Protein AF-A0A967TBK9-F1 (afdb_monomer)

Radius of gyration: 14.57 Å; Cα contacts (8 Å, |Δi|>4): 60; chains: 1; bounding box: 33×15×42 Å

Foldseek 3Di:
DQQVVLLVQLVVCLVVLLVVCVVVVNNVVCVRSVVSSVVSSVVSSVLSNVLVVQCVVVVDPVRSVVVVVVVVVVVVVVVVVVVVD

Sequence (85 aa):
AVVGSSVVFGLWHIRPAIGLLSENELADNLTAAIPAVTALVVLAVGAGILLCLVRIRSRSLLAPIVVHAFVNVLATLAAYAVQAS

pLDDT: mean 95.04, std 4.42, range [70.88, 98.62]

Mean predicted aligned error: 3.0 Å

Structure (mmCIF, N/CA/C/O backbone):
data_AF-A0A967TBK9-F1
#
_entry.id   AF-A0A967TBK9-F1
#
loop_
_atom_site.group_PDB
_atom_site.id
_atom_site.type_symbol
_atom_site.label_atom_id
_atom_site.label_alt_id
_atom_site.label_comp_id
_atom_site.label_asym_id
_atom_site.label_entity_id
_atom_site.label_seq_id
_atom_site.pdbx_PDB_ins_code
_atom_site.Cartn_x
_atom_site.Cartn_y
_atom_site.Cartn_z
_atom_site.occupancy
_atom_site.B_iso_or_equiv
_atom_site.auth_seq_id
_atom_site.auth_comp_id
_atom_site.auth_asym_id
_atom_site.auth_atom_id
_atom_site.pdbx_PDB_model_num
ATOM 1 N N . ALA A 1 1 ? 2.095 2.180 17.969 1.00 90.88 1 ALA A N 1
ATOM 2 C CA . ALA A 1 1 ? 1.359 1.126 17.236 1.00 90.88 1 ALA A CA 1
ATOM 3 C C . ALA A 1 1 ? 1.103 1.525 15.782 1.00 90.88 1 ALA A C 1
ATOM 5 O O . ALA A 1 1 ? 1.774 0.961 14.937 1.00 90.88 1 ALA A O 1
ATOM 6 N N . VAL A 1 2 ? 0.250 2.525 15.494 1.00 97.31 2 VAL A N 1
ATOM 7 C CA . VAL A 1 2 ? -0.145 2.920 14.117 1.00 97.31 2 VAL A CA 1
ATOM 8 C C . VAL A 1 2 ? 1.036 3.125 13.165 1.00 97.31 2 VAL A C 1
ATOM 10 O O . VAL A 1 2 ? 1.084 2.491 12.118 1.00 97.31 2 VAL A O 1
ATOM 13 N N . VAL A 1 3 ? 2.004 3.973 13.529 1.00 97.62 3 VAL A N 1
ATOM 14 C CA . VAL A 1 3 ? 3.169 4.246 12.667 1.00 97.62 3 VAL A CA 1
ATOM 15 C C . VAL A 1 3 ? 3.992 2.975 12.447 1.00 97.62 3 VAL A C 1
ATOM 17 O O . VAL A 1 3 ? 4.239 2.604 11.309 1.00 97.62 3 VAL A O 1
ATOM 20 N N . GLY A 1 4 ? 4.340 2.260 13.522 1.00 98.31 4 GLY A N 1
ATOM 21 C CA . GLY A 1 4 ? 5.139 1.033 13.435 1.00 98.31 4 GLY A CA 1
ATOM 22 C C . GLY A 1 4 ? 4.491 -0.056 12.575 1.00 98.31 4 GLY A C 1
ATOM 23 O O . GLY A 1 4 ? 5.145 -0.598 11.690 1.00 98.31 4 GLY A O 1
ATOM 24 N N . SER A 1 5 ? 3.196 -0.335 12.765 1.00 97.38 5 SER A N 1
ATOM 25 C CA . SER A 1 5 ? 2.480 -1.318 11.941 1.00 97.38 5 SER A CA 1
ATOM 26 C C . SER A 1 5 ? 2.370 -0.879 10.483 1.00 97.38 5 SER A C 1
ATOM 28 O O . SER A 1 5 ? 2.452 -1.717 9.592 1.00 97.38 5 SER A O 1
ATOM 30 N N . SER A 1 6 ? 2.225 0.424 10.229 1.00 98.25 6 SER A N 1
ATOM 31 C C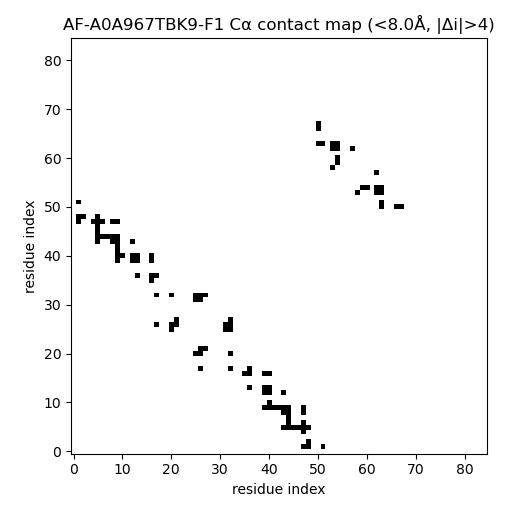A . SER A 1 6 ? 2.145 0.964 8.868 1.00 98.25 6 SER A CA 1
ATOM 32 C C . SER A 1 6 ? 3.490 0.911 8.146 1.00 98.25 6 SER A C 1
ATOM 34 O O . SER A 1 6 ? 3.522 0.608 6.961 1.00 98.25 6 SER A O 1
ATOM 36 N N . VAL A 1 7 ? 4.603 1.134 8.854 1.00 98.56 7 VAL A N 1
ATOM 37 C CA . VAL A 1 7 ? 5.957 0.956 8.304 1.00 98.56 7 VAL A CA 1
ATOM 38 C C . VAL A 1 7 ? 6.192 -0.503 7.928 1.00 98.56 7 VAL A C 1
ATOM 40 O O . VAL A 1 7 ? 6.594 -0.777 6.803 1.00 98.56 7 VAL A O 1
ATOM 43 N N . VAL A 1 8 ? 5.879 -1.449 8.821 1.00 98.44 8 VAL A N 1
ATOM 44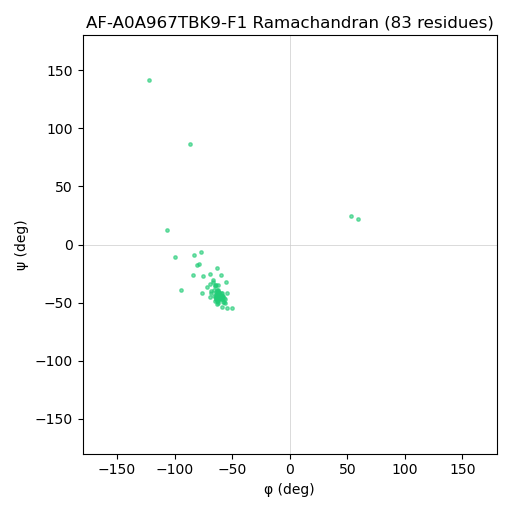 C CA . VAL A 1 8 ? 6.000 -2.888 8.521 1.00 98.44 8 VAL A CA 1
ATOM 45 C C . VAL A 1 8 ? 5.118 -3.279 7.333 1.00 98.44 8 VAL A C 1
ATOM 47 O O . VAL A 1 8 ? 5.566 -4.007 6.451 1.00 98.44 8 VAL A O 1
ATOM 50 N N . PHE A 1 9 ? 3.893 -2.752 7.266 1.00 97.62 9 PHE A N 1
ATOM 51 C CA . PHE A 1 9 ? 2.995 -2.948 6.129 1.00 97.62 9 PHE A CA 1
ATOM 52 C C . PHE A 1 9 ? 3.578 -2.391 4.822 1.00 97.62 9 PHE A C 1
ATOM 54 O O . PHE A 1 9 ? 3.526 -3.066 3.797 1.00 97.62 9 PHE A O 1
ATOM 61 N N . GLY A 1 10 ? 4.189 -1.205 4.847 1.00 98.06 10 GLY A N 1
ATOM 62 C CA . GLY A 1 10 ? 4.883 -0.645 3.688 1.00 98.06 10 GLY A CA 1
ATOM 63 C C . GLY A 1 10 ? 6.071 -1.496 3.243 1.00 98.06 10 GLY A C 1
ATOM 64 O O . GLY A 1 10 ? 6.188 -1.816 2.067 1.00 98.06 10 GLY A O 1
ATOM 65 N N . LEU A 1 11 ? 6.918 -1.938 4.175 1.00 98.25 11 LEU A N 1
ATOM 66 C CA . LEU A 1 11 ? 8.061 -2.804 3.861 1.00 98.25 11 LEU A CA 1
ATOM 67 C C . LEU A 1 11 ? 7.626 -4.156 3.278 1.00 98.25 11 LEU A C 1
ATOM 69 O O . LEU A 1 11 ? 8.278 -4.676 2.375 1.00 98.25 11 LEU A O 1
ATOM 73 N N . TRP A 1 12 ? 6.495 -4.702 3.733 1.00 97.88 12 TRP A N 1
ATOM 74 C CA . TRP A 1 12 ? 5.914 -5.914 3.151 1.00 97.88 12 TRP A CA 1
ATOM 75 C C . TRP A 1 12 ? 5.567 -5.748 1.658 1.00 97.88 12 TRP A C 1
ATOM 77 O O . TRP A 1 12 ? 5.634 -6.723 0.912 1.00 97.88 12 TRP A O 1
ATOM 87 N N . HIS A 1 13 ? 5.294 -4.521 1.191 1.00 96.88 13 HIS A N 1
ATOM 88 C CA . HIS A 1 13 ? 5.004 -4.228 -0.219 1.00 96.88 13 HIS A CA 1
ATOM 89 C C . HIS A 1 13 ? 6.238 -4.191 -1.131 1.00 96.88 13 HIS A C 1
ATOM 91 O O . HIS A 1 13 ? 6.063 -4.141 -2.346 1.00 96.88 13 HIS A O 1
ATOM 97 N N . ILE A 1 14 ? 7.467 -4.293 -0.608 1.00 97.62 14 ILE A N 1
ATOM 98 C CA . ILE A 1 14 ? 8.679 -4.339 -1.447 1.00 97.62 14 ILE A CA 1
ATOM 99 C C . ILE A 1 14 ? 8.620 -5.518 -2.425 1.00 97.62 14 ILE A C 1
ATOM 101 O O . ILE A 1 14 ? 8.817 -5.339 -3.625 1.00 97.62 14 ILE A O 1
ATOM 105 N N . ARG A 1 15 ? 8.315 -6.726 -1.933 1.00 96.19 15 ARG A N 1
ATOM 106 C CA . ARG A 1 15 ? 8.268 -7.926 -2.782 1.00 96.19 15 ARG A CA 1
ATOM 107 C C . ARG A 1 15 ? 7.149 -7.846 -3.838 1.00 96.19 15 ARG A C 1
ATOM 109 O O . ARG A 1 15 ? 7.460 -8.081 -5.002 1.00 96.19 15 ARG A O 1
ATOM 116 N N . PRO A 1 16 ? 5.894 -7.490 -3.494 1.00 94.69 16 PRO A N 1
ATOM 117 C CA . PRO A 1 16 ? 4.856 -7.206 -4.487 1.00 94.69 16 PRO A CA 1
ATOM 118 C C . PRO A 1 16 ? 5.252 -6.140 -5.517 1.00 94.69 16 PRO A C 1
ATOM 120 O O . PRO A 1 16 ? 5.006 -6.335 -6.702 1.00 94.69 16 PRO A O 1
ATOM 123 N N . ALA A 1 17 ? 5.900 -5.048 -5.096 1.00 94.75 17 ALA A N 1
ATOM 124 C CA . ALA A 1 17 ? 6.330 -3.981 -6.001 1.00 94.75 17 ALA A CA 1
ATOM 125 C C . ALA A 1 17 ? 7.379 -4.468 -7.011 1.00 94.75 17 ALA A C 1
ATOM 127 O O . ALA A 1 17 ? 7.277 -4.164 -8.195 1.00 94.75 17 ALA A O 1
ATOM 128 N N . ILE A 1 18 ? 8.353 -5.269 -6.568 1.00 95.19 18 ILE A N 1
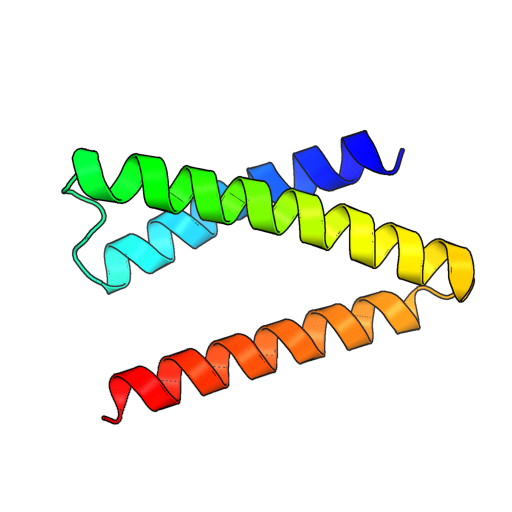ATOM 129 C CA . ILE A 1 18 ? 9.330 -5.897 -7.470 1.00 95.19 18 ILE A CA 1
ATOM 130 C C . ILE A 1 18 ? 8.629 -6.850 -8.446 1.00 95.19 18 ILE A C 1
ATOM 132 O O . ILE A 1 18 ? 8.950 -6.836 -9.632 1.00 95.19 18 ILE A O 1
ATOM 136 N N . GLY A 1 19 ? 7.659 -7.642 -7.975 1.00 93.75 19 GLY A N 1
ATOM 137 C CA . GLY A 1 19 ? 6.852 -8.517 -8.833 1.00 93.75 19 GLY A CA 1
ATOM 138 C C . GLY A 1 19 ? 6.135 -7.742 -9.940 1.00 93.75 19 GLY A C 1
ATOM 139 O O . GLY A 1 19 ? 6.306 -8.062 -11.110 1.00 93.75 19 GLY A O 1
ATOM 140 N N . LEU A 1 20 ? 5.448 -6.653 -9.578 1.00 91.00 20 LEU A N 1
ATOM 141 C CA . LEU A 1 20 ? 4.773 -5.762 -10.526 1.00 91.00 20 LEU A CA 1
ATOM 142 C C . LEU A 1 20 ? 5.743 -5.198 -11.575 1.00 91.00 20 LEU A C 1
ATOM 144 O O . LEU A 1 20 ? 5.446 -5.203 -12.764 1.00 91.00 20 LEU A O 1
ATOM 148 N N . LEU A 1 21 ? 6.916 -4.718 -11.157 1.00 92.94 21 LEU A N 1
ATOM 149 C CA . LEU A 1 21 ? 7.914 -4.194 -12.095 1.00 92.94 21 LEU A CA 1
ATOM 150 C C . LEU A 1 21 ? 8.494 -5.285 -12.997 1.00 92.94 21 LEU A C 1
ATOM 152 O O . LEU A 1 21 ? 8.820 -5.003 -14.145 1.00 92.94 21 LEU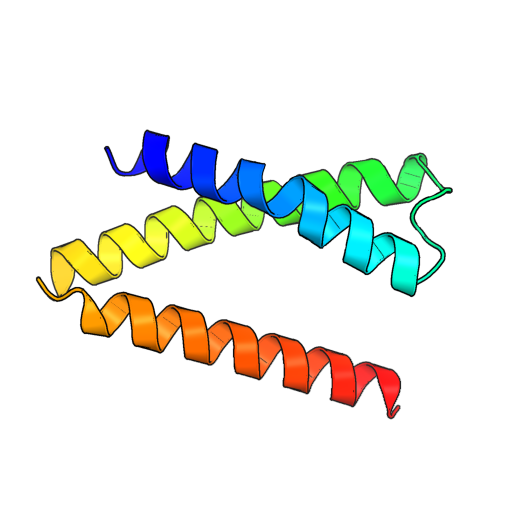 A O 1
ATOM 156 N N . SER A 1 22 ? 8.610 -6.515 -12.497 1.00 92.25 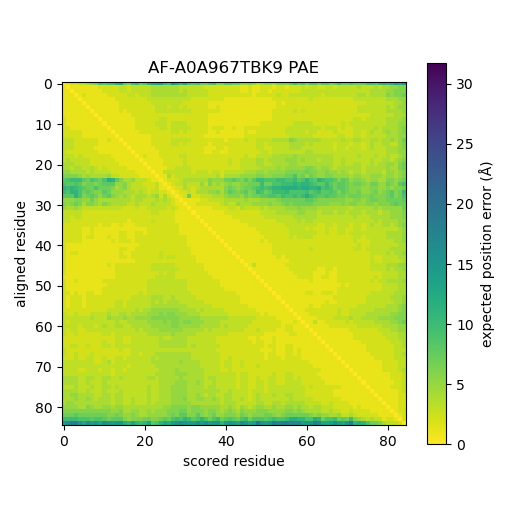22 SER A N 1
ATOM 157 C CA . SER A 1 22 ? 9.099 -7.657 -13.278 1.00 92.25 22 SER A CA 1
ATOM 158 C C . SER A 1 22 ? 8.102 -8.047 -14.369 1.00 92.25 22 SER A C 1
ATOM 160 O O . SER A 1 22 ? 8.505 -8.272 -15.503 1.00 92.25 22 SER A O 1
ATOM 162 N N . GLU A 1 23 ? 6.802 -8.046 -14.057 1.00 90.06 23 GLU A N 1
ATOM 163 C CA . GLU A 1 23 ? 5.723 -8.291 -15.029 1.00 90.06 23 GLU A CA 1
ATOM 164 C C . GLU A 1 23 ? 5.660 -7.231 -16.141 1.00 90.06 23 GLU A C 1
ATOM 166 O O . GLU A 1 23 ? 5.114 -7.496 -17.206 1.00 90.06 23 GLU A O 1
ATOM 171 N N . ASN A 1 24 ? 6.239 -6.048 -15.910 1.00 86.81 24 ASN A N 1
ATOM 172 C CA . ASN A 1 24 ? 6.287 -4.944 -16.869 1.00 86.81 24 ASN A CA 1
ATOM 173 C C . ASN A 1 24 ? 7.687 -4.740 -17.485 1.00 86.81 24 ASN A C 1
ATOM 175 O O . ASN A 1 24 ? 7.932 -3.696 -18.078 1.00 86.81 24 ASN A O 1
ATOM 179 N N . GLU A 1 25 ? 8.617 -5.690 -17.316 1.00 89.00 25 GLU A N 1
ATOM 180 C CA . GLU A 1 25 ? 10.002 -5.619 -17.830 1.00 89.00 25 GLU A CA 1
ATOM 181 C C . GLU A 1 25 ? 10.816 -4.407 -17.314 1.00 89.00 25 GLU A C 1
ATOM 183 O O . GLU A 1 25 ? 11.815 -3.993 -17.900 1.00 89.00 25 GLU A O 1
ATOM 188 N N . LEU A 1 26 ? 10.416 -3.830 -16.176 1.00 87.56 26 LEU A N 1
ATOM 189 C CA . LEU A 1 26 ? 11.045 -2.647 -15.575 1.00 87.56 26 LEU A CA 1
ATOM 190 C C . LEU A 1 26 ? 12.013 -2.979 -14.434 1.00 87.56 26 LEU A C 1
ATOM 192 O O . LEU A 1 26 ? 12.735 -2.092 -13.975 1.00 87.56 26 LEU A O 1
ATOM 196 N N . ALA A 1 27 ? 12.032 -4.225 -13.953 1.00 85.69 27 ALA A N 1
ATOM 197 C CA . ALA A 1 27 ? 12.811 -4.616 -12.777 1.00 85.69 27 ALA A CA 1
ATOM 198 C C . ALA A 1 27 ? 14.334 -4.476 -12.969 1.00 85.69 27 ALA A C 1
ATOM 200 O O . ALA A 1 27 ? 15.025 -4.071 -12.033 1.00 85.69 27 ALA A O 1
ATOM 201 N N . ASP A 1 28 ? 14.842 -4.738 -14.176 1.00 89.56 28 ASP A N 1
ATOM 202 C CA . ASP A 1 28 ? 16.281 -4.688 -14.474 1.00 89.56 28 ASP A CA 1
ATOM 203 C C . ASP A 1 28 ? 16.800 -3.254 -14.685 1.00 89.56 28 ASP A C 1
ATOM 205 O O . ASP A 1 28 ? 18.000 -2.987 -14.574 1.00 89.56 28 ASP A O 1
ATOM 209 N N . ASN A 1 29 ? 15.905 -2.288 -14.925 1.00 91.50 29 ASN A N 1
ATOM 210 C CA . ASN A 1 29 ? 16.269 -0.879 -15.000 1.00 91.50 29 ASN A CA 1
ATOM 211 C C . ASN A 1 29 ? 16.249 -0.243 -13.604 1.00 91.50 29 ASN A C 1
ATOM 213 O O . ASN A 1 29 ? 15.273 0.394 -13.205 1.00 91.50 29 ASN A O 1
ATOM 217 N N . LEU A 1 30 ? 17.365 -0.344 -12.880 1.00 90.75 30 LEU A N 1
ATOM 218 C CA . LEU A 1 30 ? 17.483 0.172 -11.510 1.00 90.75 30 LEU A CA 1
ATOM 219 C C . LEU A 1 30 ? 17.136 1.662 -11.366 1.00 90.75 30 LEU A C 1
ATOM 221 O O . LEU A 1 30 ? 16.597 2.064 -10.334 1.00 90.75 30 LEU A O 1
ATOM 225 N N . THR A 1 31 ? 17.400 2.477 -12.393 1.00 93.19 31 THR A N 1
ATOM 226 C CA . THR A 1 31 ? 17.087 3.917 -12.355 1.00 93.19 31 THR A CA 1
ATOM 227 C C . THR A 1 31 ? 15.584 4.201 -12.380 1.00 93.19 31 THR A C 1
ATOM 229 O O . THR A 1 31 ? 15.155 5.215 -11.836 1.00 93.19 31 THR A O 1
ATOM 232 N N . ALA A 1 32 ? 14.782 3.284 -12.929 1.00 89.44 32 ALA A N 1
ATOM 233 C CA . ALA A 1 32 ? 13.321 3.327 -12.885 1.00 89.44 32 ALA A CA 1
ATOM 234 C C . ALA A 1 32 ? 12.750 2.517 -11.704 1.00 89.44 32 ALA A C 1
ATOM 236 O O . ALA A 1 32 ? 11.812 2.960 -11.039 1.00 89.44 32 ALA A O 1
ATOM 237 N N . ALA A 1 33 ? 13.335 1.356 -11.400 1.00 93.50 33 ALA A N 1
ATOM 238 C CA . ALA A 1 33 ? 12.816 0.426 -10.404 1.00 93.50 33 ALA A CA 1
ATOM 239 C C . ALA A 1 33 ? 12.929 0.957 -8.968 1.00 93.50 33 ALA A C 1
ATOM 241 O O . ALA A 1 33 ? 11.962 0.892 -8.211 1.00 93.50 33 ALA A O 1
ATOM 242 N N . ILE A 1 34 ? 14.079 1.524 -8.585 1.00 95.25 34 ILE A N 1
ATOM 243 C CA . ILE A 1 34 ? 14.302 2.045 -7.226 1.00 95.25 34 ILE A CA 1
ATOM 244 C C . ILE A 1 34 ? 13.281 3.132 -6.847 1.00 95.25 34 ILE A C 1
ATOM 246 O O . ILE A 1 34 ? 12.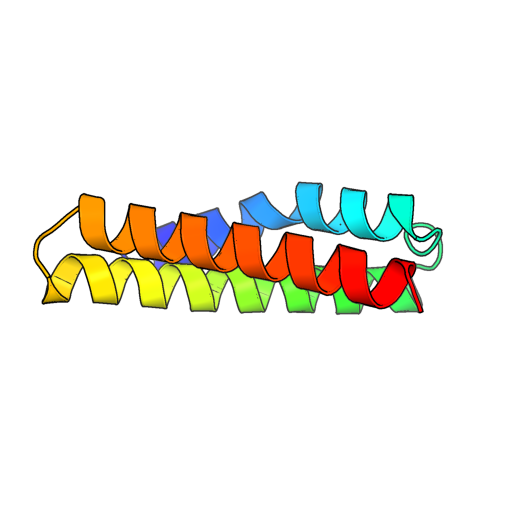633 2.984 -5.801 1.00 95.25 34 ILE A O 1
ATOM 250 N N . PRO A 1 35 ? 13.088 4.212 -7.636 1.00 96.56 35 PRO A N 1
ATOM 251 C CA . PRO A 1 35 ? 12.104 5.230 -7.284 1.00 96.56 35 PRO A CA 1
ATOM 252 C C . PRO A 1 35 ? 10.673 4.683 -7.313 1.00 96.56 35 PRO A C 1
ATOM 254 O O . PRO A 1 35 ? 9.886 5.046 -6.441 1.00 96.56 35 PRO A O 1
ATOM 257 N N . ALA A 1 36 ? 10.345 3.769 -8.234 1.00 95.38 36 ALA A N 1
ATOM 258 C CA . ALA A 1 36 ? 9.025 3.144 -8.291 1.00 95.38 36 ALA A CA 1
ATOM 259 C C . ALA A 1 36 ? 8.722 2.308 -7.035 1.00 95.38 36 ALA A C 1
ATOM 261 O O . ALA A 1 36 ? 7.708 2.542 -6.378 1.00 95.38 36 ALA A O 1
ATOM 262 N N . VAL A 1 37 ? 9.619 1.394 -6.637 1.00 97.19 37 VAL A N 1
ATOM 263 C CA . VAL A 1 37 ? 9.467 0.599 -5.402 1.00 97.19 37 VAL A CA 1
ATOM 264 C C . VAL A 1 37 ? 9.378 1.514 -4.184 1.00 97.19 37 VAL A C 1
ATOM 266 O O . VAL A 1 37 ? 8.511 1.322 -3.334 1.00 97.19 37 VAL A O 1
ATOM 269 N N . THR A 1 38 ? 10.231 2.537 -4.109 1.00 97.69 38 THR A N 1
ATOM 270 C CA . THR A 1 38 ? 10.221 3.496 -2.994 1.00 97.69 38 THR A CA 1
ATOM 271 C C . THR A 1 38 ? 8.880 4.220 -2.900 1.00 97.69 38 THR A C 1
ATOM 273 O O . THR A 1 38 ? 8.298 4.296 -1.818 1.00 97.69 38 THR A O 1
ATOM 276 N N . ALA A 1 39 ? 8.351 4.703 -4.027 1.00 97.25 39 ALA A N 1
ATOM 277 C CA . ALA A 1 39 ? 7.051 5.359 -4.081 1.00 97.25 39 ALA A CA 1
ATOM 278 C C . ALA A 1 39 ? 5.919 4.413 -3.647 1.00 97.25 39 ALA A C 1
ATOM 280 O O . ALA A 1 39 ? 5.107 4.787 -2.801 1.00 97.25 39 ALA A O 1
ATOM 281 N N . LEU A 1 40 ? 5.901 3.174 -4.150 1.00 96.50 40 LEU A N 1
ATOM 282 C CA . LEU A 1 40 ? 4.935 2.140 -3.758 1.00 96.50 40 LEU A CA 1
ATOM 283 C C . LEU A 1 40 ? 4.976 1.850 -2.251 1.00 96.50 40 LEU A C 1
ATOM 285 O O . LEU A 1 40 ? 3.929 1.791 -1.606 1.00 96.50 40 LEU A O 1
ATOM 289 N N . VAL A 1 41 ? 6.170 1.732 -1.666 1.00 98.25 41 VAL A N 1
ATOM 290 C CA . VAL A 1 41 ? 6.346 1.514 -0.223 1.00 98.25 41 VAL A CA 1
ATOM 291 C C . VAL A 1 41 ? 5.826 2.704 0.582 1.00 98.25 41 VAL A C 1
ATOM 293 O O . VAL A 1 41 ? 5.070 2.508 1.532 1.00 98.25 41 VAL A O 1
ATOM 296 N N . VAL A 1 42 ? 6.175 3.938 0.204 1.00 98.44 42 VAL A N 1
ATOM 297 C CA . VAL A 1 42 ? 5.706 5.155 0.894 1.00 98.44 42 VAL A CA 1
ATOM 298 C C . VAL A 1 42 ? 4.182 5.271 0.831 1.00 98.44 42 VAL A C 1
ATOM 300 O O . VAL A 1 42 ? 3.541 5.540 1.851 1.00 98.44 42 VAL A O 1
ATOM 303 N N . LEU A 1 43 ? 3.586 5.005 -0.335 1.00 97.75 43 LEU A N 1
ATOM 304 C CA . LEU A 1 43 ? 2.134 4.978 -0.504 1.00 97.75 43 LEU A CA 1
ATOM 305 C C . LEU A 1 43 ? 1.485 3.900 0.369 1.00 97.75 43 LEU A C 1
ATOM 307 O O . LEU A 1 43 ? 0.483 4.174 1.031 1.00 97.75 43 LEU A O 1
ATOM 311 N N . ALA A 1 44 ? 2.077 2.707 0.444 1.00 97.44 44 ALA A N 1
ATOM 312 C CA . ALA A 1 44 ? 1.591 1.637 1.305 1.00 97.44 44 ALA A CA 1
ATOM 313 C C . ALA A 1 44 ? 1.661 2.013 2.797 1.00 97.44 44 ALA A C 1
ATOM 315 O O . ALA A 1 44 ? 0.707 1.748 3.529 1.00 97.44 44 ALA A O 1
ATOM 316 N N . VAL A 1 45 ? 2.715 2.704 3.258 1.00 98.56 45 VAL A N 1
ATOM 317 C CA . VAL A 1 45 ? 2.765 3.244 4.633 1.00 98.56 45 VAL A CA 1
ATOM 318 C C . VAL A 1 45 ? 1.611 4.223 4.875 1.00 98.56 45 VAL A C 1
ATOM 320 O O . VAL A 1 45 ? 0.912 4.114 5.885 1.00 98.56 45 VAL A O 1
ATOM 323 N N . GLY A 1 46 ? 1.371 5.149 3.942 1.00 98.31 46 GLY A N 1
ATOM 324 C CA . GLY A 1 46 ? 0.248 6.089 4.015 1.00 98.31 46 GLY A CA 1
ATOM 325 C C . GLY A 1 46 ? -1.112 5.385 4.073 1.00 98.31 46 GLY A C 1
ATOM 326 O O . GLY A 1 46 ? -1.947 5.705 4.924 1.00 98.31 46 GLY A O 1
ATOM 327 N N . ALA A 1 47 ? -1.313 4.364 3.238 1.00 97.75 47 ALA A N 1
ATOM 328 C CA . ALA A 1 47 ? -2.514 3.534 3.247 1.00 97.75 47 ALA A CA 1
ATOM 329 C C . ALA A 1 47 ? -2.679 2.779 4.577 1.00 97.75 47 ALA A C 1
ATOM 331 O O . ALA A 1 47 ? -3.775 2.752 5.137 1.00 97.75 47 ALA A O 1
ATOM 332 N N . GLY A 1 48 ? -1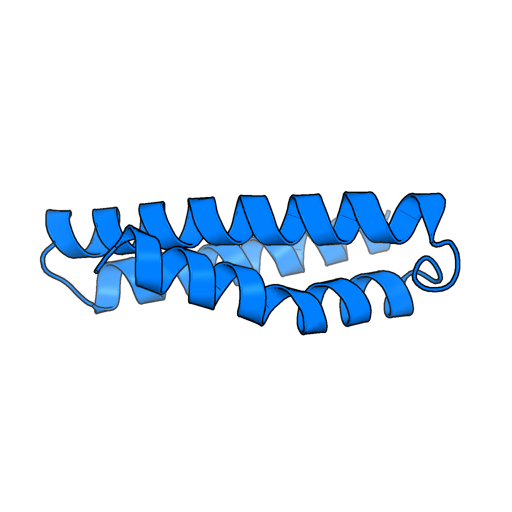.596 2.233 5.138 1.00 98.06 48 GLY A N 1
ATOM 333 C CA . GLY A 1 48 ? -1.601 1.585 6.452 1.00 98.06 48 GLY A CA 1
ATOM 334 C C . GLY A 1 48 ? -2.060 2.527 7.570 1.00 98.06 48 GLY A C 1
ATOM 335 O O . GLY A 1 48 ? -2.892 2.148 8.402 1.00 98.06 48 GLY A O 1
ATOM 336 N N . ILE A 1 49 ? -1.597 3.784 7.546 1.00 98.62 49 ILE A N 1
ATOM 337 C CA . ILE A 1 49 ? -2.045 4.819 8.486 1.00 98.62 49 ILE A CA 1
ATOM 338 C C . ILE A 1 49 ? -3.543 5.070 8.305 1.00 98.62 49 ILE A C 1
ATOM 340 O O . ILE A 1 49 ? -4.281 5.057 9.291 1.00 98.62 49 ILE A O 1
ATOM 344 N N . LEU A 1 50 ? -4.013 5.241 7.066 1.00 98.19 50 LEU A N 1
ATOM 345 C CA . LEU A 1 50 ? -5.429 5.468 6.776 1.00 98.19 50 LEU A CA 1
ATOM 346 C C . LEU A 1 50 ? -6.309 4.310 7.270 1.00 98.19 50 LEU A C 1
ATOM 348 O O . LEU A 1 50 ? -7.310 4.552 7.940 1.00 98.19 50 LEU A O 1
ATOM 352 N N . LEU A 1 51 ? -5.916 3.058 7.029 1.00 98.19 51 LEU A N 1
ATOM 353 C CA . LEU A 1 51 ? -6.640 1.877 7.512 1.00 98.19 51 LEU A CA 1
ATOM 354 C C . LEU A 1 51 ? -6.678 1.822 9.047 1.00 98.19 51 LEU A C 1
ATOM 356 O O . LEU A 1 51 ? -7.722 1.528 9.636 1.00 98.19 51 LEU A O 1
ATOM 360 N N . CYS A 1 52 ? -5.576 2.174 9.717 1.00 98.25 52 CYS A N 1
ATOM 361 C CA . CYS A 1 52 ? -5.554 2.301 11.173 1.00 98.25 52 CYS A CA 1
ATOM 362 C C . CYS A 1 52 ? -6.512 3.396 11.664 1.00 98.25 52 CYS A C 1
ATOM 364 O O . CYS A 1 52 ? -7.210 3.204 12.662 1.00 98.25 52 CYS A O 1
ATOM 366 N N . LEU A 1 53 ? -6.579 4.535 10.972 1.00 98.19 53 LEU A N 1
ATOM 367 C CA . LEU A 1 53 ? -7.513 5.610 11.301 1.00 98.19 53 LEU A CA 1
ATOM 368 C C . LEU A 1 53 ? -8.964 5.167 11.084 1.00 98.19 53 LEU A C 1
ATOM 370 O O . LEU A 1 53 ? -9.782 5.361 11.981 1.00 98.19 53 LEU A O 1
ATOM 374 N N . VAL A 1 54 ? -9.280 4.495 9.973 1.00 98.31 54 VAL A N 1
ATOM 375 C CA . VAL A 1 54 ? -10.608 3.907 9.726 1.00 98.31 54 VAL A CA 1
ATOM 376 C C . VAL A 1 54 ? -10.983 2.951 10.856 1.00 98.31 54 VAL A C 1
ATOM 378 O O . VAL A 1 54 ? -12.070 3.076 11.420 1.00 98.31 54 VAL A O 1
ATOM 381 N N . ARG A 1 55 ? -10.074 2.058 11.267 1.00 97.94 55 ARG A N 1
ATOM 382 C CA . ARG A 1 55 ? -10.285 1.154 12.409 1.00 97.94 55 ARG A CA 1
ATOM 383 C C . ARG A 1 55 ? -10.608 1.917 13.692 1.00 97.94 55 ARG A C 1
ATOM 385 O O . ARG A 1 55 ? -11.555 1.574 14.390 1.00 97.94 55 ARG A O 1
ATOM 392 N N . ILE A 1 56 ? -9.804 2.920 14.043 1.00 98.06 56 ILE A N 1
ATOM 393 C CA . ILE A 1 56 ? -9.950 3.657 15.309 1.00 98.06 56 ILE A CA 1
ATOM 394 C C . ILE A 1 56 ? -11.262 4.449 15.329 1.00 98.06 56 ILE A C 1
ATOM 396 O O . ILE A 1 56 ? -11.929 4.496 16.360 1.00 98.06 56 ILE A O 1
ATOM 400 N N . ARG A 1 57 ? -11.643 5.049 14.196 1.00 97.81 57 ARG A N 1
ATOM 401 C CA . ARG A 1 57 ? -12.840 5.896 14.071 1.00 97.81 57 ARG A CA 1
ATOM 402 C C . ARG A 1 57 ? -14.121 5.071 14.021 1.00 97.81 57 ARG A C 1
ATOM 404 O O . ARG A 1 57 ? -15.082 5.421 14.691 1.00 97.81 57 ARG A O 1
ATOM 411 N N . SER A 1 58 ? -14.113 3.961 13.287 1.00 97.88 58 SER A N 1
ATOM 412 C CA . SER A 1 58 ? -15.258 3.043 13.203 1.00 97.88 58 SER A CA 1
ATOM 413 C C . SER A 1 58 ? -15.360 2.078 14.387 1.00 97.88 58 SER A C 1
ATOM 415 O O . SER A 1 58 ? -16.401 1.459 14.580 1.00 97.88 58 SER A O 1
ATOM 417 N N . ARG A 1 59 ? -14.271 1.898 15.151 1.00 97.50 59 ARG A N 1
ATOM 418 C CA . ARG A 1 59 ? -14.098 0.840 16.165 1.00 97.50 59 ARG A CA 1
ATOM 419 C C . ARG A 1 59 ? -14.351 -0.574 15.618 1.00 97.50 59 ARG A C 1
ATOM 421 O O . ARG A 1 59 ? -14.650 -1.485 16.384 1.00 97.50 59 ARG A O 1
ATOM 428 N N . SER A 1 60 ? -14.193 -0.765 14.309 1.00 96.62 60 SER A N 1
ATOM 429 C CA . SER A 1 60 ? -14.470 -2.012 13.598 1.00 96.62 60 SER A CA 1
ATOM 430 C C . SER A 1 60 ? -13.224 -2.509 12.872 1.00 96.62 60 SER A C 1
ATOM 432 O O . SER A 1 60 ? -12.465 -1.724 12.304 1.00 96.62 60 SER A O 1
ATOM 434 N N . LEU A 1 61 ? -13.017 -3.827 12.878 1.00 96.94 61 LEU A N 1
ATOM 435 C CA . LEU A 1 61 ? -12.017 -4.483 12.028 1.00 96.94 61 LEU A CA 1
ATOM 436 C C . LEU A 1 61 ? -12.564 -4.759 10.624 1.00 96.94 61 LEU A C 1
ATOM 438 O O . LEU A 1 61 ? -11.794 -4.785 9.672 1.00 96.94 61 LEU A O 1
ATOM 442 N N . LEU A 1 62 ? -13.884 -4.905 10.476 1.00 98.25 62 LEU A N 1
ATOM 443 C CA . LEU A 1 62 ? -14.507 -5.154 9.179 1.00 98.25 62 LEU A CA 1
ATOM 444 C C . LEU A 1 62 ? -14.393 -3.933 8.260 1.00 98.25 62 LEU A C 1
ATOM 446 O O . LEU A 1 62 ? -14.102 -4.083 7.079 1.00 98.25 62 LEU A O 1
ATOM 450 N N . ALA A 1 63 ? -14.558 -2.724 8.806 1.00 97.75 63 ALA A N 1
ATOM 451 C CA . ALA A 1 63 ? -14.461 -1.484 8.037 1.00 97.75 63 ALA A CA 1
ATOM 452 C C . ALA A 1 63 ? -13.128 -1.345 7.264 1.00 97.75 63 ALA A C 1
ATOM 454 O O . ALA A 1 63 ? -13.177 -1.198 6.043 1.00 97.75 63 ALA A O 1
ATOM 455 N N . PRO A 1 64 ? -11.938 -1.438 7.893 1.00 97.44 64 PRO A N 1
ATOM 456 C CA . PRO A 1 64 ? -10.679 -1.383 7.153 1.00 97.44 64 PRO A CA 1
ATOM 457 C C . PRO A 1 64 ? -10.462 -2.594 6.230 1.00 97.44 64 PRO A C 1
ATOM 459 O O . PRO A 1 64 ? -9.850 -2.419 5.183 1.00 97.44 64 PRO A O 1
ATOM 462 N N . ILE A 1 65 ? -10.977 -3.790 6.554 1.00 98.19 65 ILE A N 1
ATOM 463 C CA . ILE A 1 65 ? -10.893 -4.963 5.657 1.00 98.19 65 ILE A CA 1
ATOM 464 C C . ILE A 1 65 ? -11.636 -4.691 4.346 1.00 98.19 65 ILE A C 1
ATOM 466 O O . ILE A 1 65 ? -11.079 -4.900 3.271 1.00 98.19 65 ILE A O 1
ATOM 470 N N . VAL A 1 66 ? -12.869 -4.184 4.430 1.00 98.19 66 VAL A N 1
ATOM 471 C CA . VAL A 1 66 ? -13.687 -3.859 3.254 1.00 98.19 66 VAL A CA 1
ATOM 472 C C . VAL A 1 66 ? -13.037 -2.748 2.433 1.00 98.19 66 VAL A C 1
ATOM 474 O O . VAL A 1 66 ? -12.925 -2.885 1.219 1.00 98.19 66 VAL A O 1
ATOM 477 N N . VAL A 1 67 ? -12.556 -1.681 3.082 1.00 97.75 67 VAL A N 1
ATOM 478 C CA . VAL A 1 67 ? -11.849 -0.588 2.391 1.00 97.75 67 VAL A CA 1
ATOM 479 C C . VAL A 1 67 ? -10.609 -1.112 1.665 1.00 97.75 67 VAL A C 1
ATOM 481 O O . VAL A 1 67 ? -10.400 -0.780 0.503 1.00 97.75 67 VAL A O 1
ATOM 484 N N . HIS A 1 68 ? -9.807 -1.957 2.316 1.00 96.00 68 HIS A N 1
ATOM 485 C CA . HIS A 1 68 ? -8.612 -2.528 1.701 1.00 96.00 68 HIS A CA 1
ATOM 486 C C . HIS A 1 68 ? -8.951 -3.425 0.503 1.00 96.00 68 HIS A C 1
ATOM 488 O O . HIS A 1 68 ? -8.373 -3.259 -0.569 1.00 96.00 68 HIS A O 1
ATOM 494 N N . ALA A 1 69 ? -9.925 -4.327 0.654 1.00 97.62 69 ALA A N 1
ATOM 495 C CA . ALA A 1 69 ? -10.372 -5.196 -0.431 1.00 97.62 69 ALA A CA 1
ATOM 496 C C . ALA A 1 69 ? -10.906 -4.388 -1.624 1.00 97.62 69 ALA A C 1
ATOM 498 O O . ALA A 1 69 ? -10.555 -4.672 -2.766 1.00 97.62 69 ALA A O 1
ATOM 499 N N . PHE A 1 70 ? -11.698 -3.348 -1.359 1.00 97.69 70 PHE A N 1
ATOM 500 C CA . PHE A 1 70 ? -12.243 -2.474 -2.392 1.00 97.69 70 PHE A CA 1
ATOM 501 C C . PHE A 1 70 ? -11.145 -1.747 -3.177 1.00 97.69 70 PHE A C 1
ATOM 503 O O . PHE A 1 70 ? -11.168 -1.751 -4.405 1.00 97.69 70 PHE A O 1
ATOM 510 N N . VAL A 1 71 ? -10.149 -1.179 -2.487 1.00 95.19 71 VAL A N 1
ATOM 511 C CA . VAL 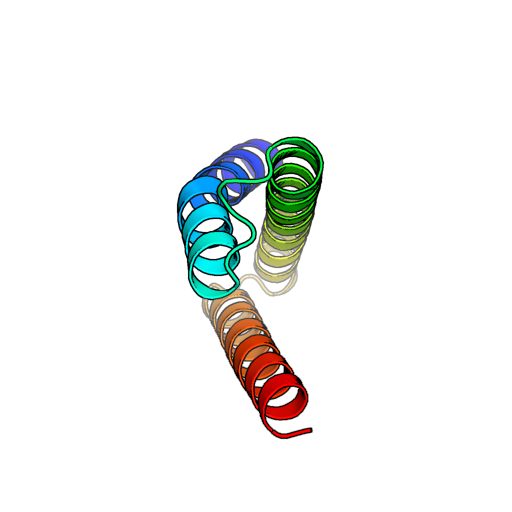A 1 71 ? -9.007 -0.518 -3.140 1.00 95.19 71 VAL A CA 1
ATOM 512 C C . VAL A 1 71 ? -8.207 -1.504 -3.992 1.00 95.19 71 VAL A C 1
ATOM 514 O O . VAL A 1 71 ? -7.838 -1.159 -5.111 1.00 95.19 71 VAL A O 1
ATOM 517 N N . ASN A 1 72 ? -7.990 -2.736 -3.520 1.00 94.00 72 ASN A N 1
ATOM 518 C CA . ASN A 1 72 ? -7.293 -3.757 -4.306 1.00 94.00 72 ASN A CA 1
ATOM 519 C C . ASN A 1 72 ? -8.072 -4.130 -5.574 1.00 94.00 72 ASN A C 1
ATOM 521 O O . ASN A 1 72 ? -7.488 -4.175 -6.651 1.00 94.00 72 ASN A O 1
ATOM 525 N N . VAL A 1 73 ? -9.390 -4.334 -5.471 1.00 97.25 73 VAL A N 1
ATOM 526 C CA . VAL A 1 73 ? -10.240 -4.616 -6.640 1.00 97.25 73 VAL A CA 1
ATOM 527 C C . VAL A 1 73 ? -10.193 -3.460 -7.639 1.00 97.25 73 VAL A C 1
ATOM 529 O O . VAL A 1 73 ? -10.018 -3.697 -8.832 1.00 97.25 73 VAL A O 1
ATOM 532 N N . LEU A 1 74 ? -10.292 -2.211 -7.172 1.00 96.38 74 LEU A N 1
ATOM 533 C CA . LEU A 1 74 ? -10.175 -1.041 -8.043 1.00 96.38 74 LEU A CA 1
ATOM 534 C C . LEU A 1 74 ? -8.807 -0.958 -8.727 1.00 96.38 74 LEU A C 1
ATOM 536 O O . LEU A 1 74 ? -8.751 -0.660 -9.916 1.00 96.38 74 LEU A O 1
ATOM 540 N N . ALA A 1 75 ? -7.721 -1.244 -8.008 1.00 91.44 75 ALA A N 1
ATOM 541 C CA . ALA A 1 75 ? -6.380 -1.266 -8.583 1.00 91.44 75 ALA A CA 1
ATOM 542 C C . ALA A 1 75 ? -6.253 -2.343 -9.673 1.00 91.44 75 ALA A C 1
ATOM 544 O O . ALA A 1 75 ? -5.722 -2.063 -10.746 1.00 91.44 75 ALA A O 1
ATOM 545 N N . THR A 1 76 ? -6.798 -3.543 -9.446 1.00 92.44 76 THR A N 1
ATOM 546 C CA . THR A 1 76 ? -6.836 -4.612 -10.455 1.00 92.44 76 THR A CA 1
ATOM 547 C C . THR A 1 76 ? -7.651 -4.208 -11.683 1.00 92.44 76 THR A C 1
ATOM 549 O O . THR A 1 76 ? -7.200 -4.412 -12.808 1.00 92.44 76 THR A O 1
ATOM 552 N N . LEU A 1 77 ? -8.824 -3.596 -11.493 1.00 96.25 77 LEU A N 1
ATOM 553 C CA . LEU A 1 77 ? -9.653 -3.111 -12.600 1.00 96.25 77 LEU A CA 1
ATOM 554 C C . LEU A 1 77 ? -8.958 -1.999 -13.394 1.00 96.25 77 LEU A C 1
ATOM 556 O O . LEU A 1 77 ? -9.010 -2.006 -14.620 1.00 96.25 77 LEU A O 1
ATOM 560 N N . ALA A 1 78 ? -8.279 -1.072 -12.715 1.00 93.12 78 ALA A N 1
ATOM 561 C CA . ALA A 1 78 ? -7.507 -0.017 -13.362 1.00 93.12 78 ALA A CA 1
ATOM 562 C C . ALA A 1 78 ? -6.339 -0.594 -14.175 1.00 93.12 78 ALA A C 1
ATOM 564 O O . ALA A 1 78 ? -6.147 -0.206 -15.324 1.00 93.12 78 ALA A O 1
ATOM 565 N N . ALA A 1 79 ? -5.602 -1.560 -13.618 1.00 89.94 79 ALA A N 1
ATOM 566 C CA . ALA A 1 79 ? -4.523 -2.240 -14.329 1.00 89.94 79 ALA A CA 1
ATOM 567 C C . ALA A 1 79 ? -5.036 -2.988 -15.568 1.00 89.94 79 ALA A C 1
ATOM 569 O O . ALA A 1 79 ? -4.403 -2.930 -16.619 1.00 89.94 79 ALA A O 1
ATOM 570 N N . TYR A 1 80 ? -6.186 -3.661 -15.465 1.00 92.88 80 TYR A N 1
ATOM 571 C CA . TYR A 1 80 ? -6.826 -4.313 -16.608 1.00 92.88 80 TYR A CA 1
ATOM 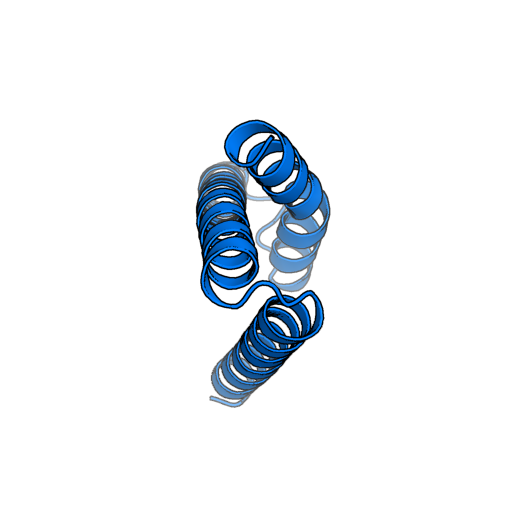572 C C . TYR A 1 80 ? -7.241 -3.301 -17.682 1.00 92.88 80 TYR A C 1
ATOM 574 O O . TYR A 1 80 ? -6.971 -3.514 -18.858 1.00 92.88 80 TYR A O 1
ATOM 582 N N . ALA A 1 81 ? -7.847 -2.179 -17.285 1.00 94.69 81 ALA A N 1
ATOM 583 C CA . ALA A 1 81 ? -8.272 -1.139 -18.217 1.00 94.69 81 ALA A CA 1
ATOM 584 C C . ALA A 1 81 ? -7.094 -0.519 -18.987 1.00 94.69 81 ALA A C 1
ATOM 586 O O . ALA A 1 81 ? -7.226 -0.285 -20.182 1.00 94.69 81 ALA A O 1
ATOM 587 N N . VAL A 1 82 ? -5.950 -0.298 -18.325 1.00 91.62 82 VAL A N 1
ATOM 588 C CA . VAL A 1 82 ? -4.720 0.210 -18.964 1.00 91.62 82 VAL A CA 1
ATOM 589 C C . VAL A 1 82 ? -4.091 -0.821 -19.906 1.00 91.62 82 VAL A C 1
ATOM 591 O O . VAL A 1 82 ? -3.526 -0.447 -20.923 1.00 91.62 82 VAL A O 1
ATOM 594 N N . GLN A 1 83 ? -4.181 -2.118 -19.598 1.00 85.75 83 GLN A N 1
ATOM 595 C CA . GLN A 1 83 ? -3.692 -3.177 -20.494 1.00 85.75 83 GLN A CA 1
ATOM 596 C C . GLN A 1 83 ? -4.607 -3.414 -21.702 1.00 85.75 83 GLN A C 1
ATOM 598 O O . GLN A 1 83 ? -4.151 -3.904 -22.730 1.00 85.75 83 GLN A O 1
ATOM 603 N N . ALA A 1 84 ? -5.903 -3.127 -21.567 1.00 84.12 84 ALA A N 1
ATOM 604 C CA . ALA A 1 84 ? -6.892 -3.320 -22.624 1.00 84.12 84 ALA A CA 1
ATOM 605 C C . ALA A 1 84 ? -6.958 -2.156 -23.634 1.00 84.12 84 ALA A C 1
ATOM 607 O O . ALA A 1 84 ? -7.668 -2.278 -24.634 1.00 84.12 84 ALA A O 1
ATOM 608 N N . SER A 1 85 ? -6.275 -1.039 -23.357 1.00 70.88 85 SER A N 1
ATOM 609 C CA . SER A 1 85 ? -6.178 0.149 -24.220 1.00 70.88 85 SER A CA 1
ATOM 610 C C . SER A 1 85 ? -4.931 0.128 -25.089 1.00 70.88 85 SER A C 1
ATOM 612 O O . SER A 1 85 ? -5.055 0.480 -26.282 1.00 70.88 85 SER A O 1
#

Solvent-accessible surface area (backbone atoms only — not comparable to full-atom values): 4493 Å² total; per-residue (Å²): 105,60,67,60,55,8,48,55,52,8,59,62,40,46,62,59,41,50,50,56,30,49,79,66,76,35,49,84,42,56,87,58,30,52,61,49,39,50,50,53,23,54,51,36,23,53,49,36,41,50,38,48,48,45,23,66,74,69,72,32,72,62,60,31,50,52,53,50,52,51,53,52,52,50,51,52,51,50,53,50,55,64,73,74,108

Secondary structure (DSSP, 8-state):
-HHHHHHHHHHHTHHHHHHHHHHTT-TT-HHHHHHHHHHHHHHHHHHHHHHHHHHHHH--SHHHHHHHHHHHHHHHHHHHHHH--